Protein AF-A0A482Z774-F1 (afdb_monomer_lite)

Secondary structure (DSSP, 8-state):
-HHHHHHHHHHHHHHHHHHHTTSSS-S------PPTTEEPTT-B--TTTPEESSTTEEEEESSSSSSEEEEE---

Foldseek 3Di:
DVVVVVVVVVVVVVVVVVVVVVPPDDDPPVVLVFPVQAAEFFGDDAAPPHHHRDPQWHWDADPDRPRIGTDGDDD

Organism: NCBI:txid489260

Radius of gyration: 22.71 Å; chains: 1; bounding box: 21×25×73 Å

pLDDT: mean 72.15, std 15.59, range [41.94, 91.88]

Structure (mmCIF, N/CA/C/O backbone):
data_AF-A0A482Z774-F1
#
_entry.id   AF-A0A482Z774-F1
#
loop_
_atom_site.group_PDB
_atom_site.id
_atom_site.type_symbol
_atom_site.label_atom_id
_atom_site.label_alt_id
_atom_site.label_comp_id
_atom_site.label_asym_id
_atom_site.label_entity_id
_atom_site.label_seq_id
_atom_site.pdbx_PDB_ins_code
_atom_site.Cartn_x
_atom_site.Cartn_y
_atom_site.Cartn_z
_atom_site.occupancy
_atom_site.B_iso_or_equiv
_atom_site.auth_seq_id
_atom_site.auth_comp_id
_atom_site.auth_asym_id
_atom_site.auth_atom_id
_atom_site.pdbx_PDB_model_num
ATOM 1 N N . MET A 1 1 ? 0.877 11.501 57.087 1.00 56.97 1 MET A N 1
ATOM 2 C CA . MET A 1 1 ? 0.655 12.551 56.067 1.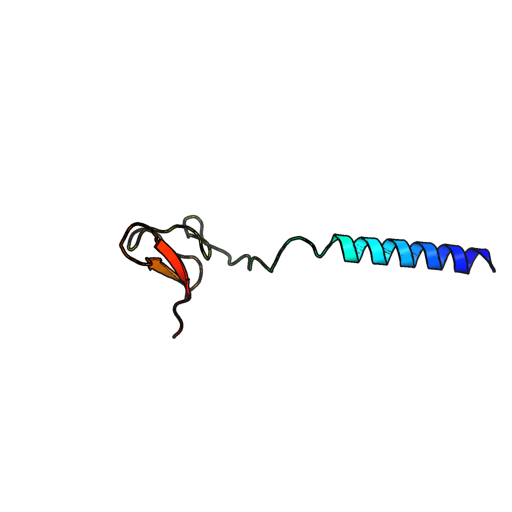00 56.97 1 MET A CA 1
ATOM 3 C C . MET A 1 1 ? 1.761 12.619 55.011 1.00 56.97 1 MET A C 1
ATOM 5 O O . MET A 1 1 ? 1.431 12.647 53.838 1.00 56.97 1 MET A O 1
ATOM 9 N N . GLN A 1 2 ? 3.051 12.583 55.374 1.00 56.50 2 GLN A N 1
ATOM 10 C CA . GLN A 1 2 ? 4.174 12.744 54.425 1.00 56.50 2 GLN A CA 1
ATOM 11 C C . GLN A 1 2 ? 4.296 11.620 53.370 1.00 56.50 2 GLN A C 1
ATOM 13 O O . GLN A 1 2 ? 4.635 11.882 52.222 1.00 56.50 2 GLN A O 1
ATOM 18 N N . TRP A 1 3 ? 3.934 10.382 53.725 1.00 60.34 3 TRP A N 1
ATOM 19 C CA . TRP A 1 3 ? 3.989 9.215 52.828 1.00 60.34 3 TRP A CA 1
ATOM 20 C C . TRP A 1 3 ? 2.973 9.246 51.680 1.00 60.34 3 TRP A C 1
ATOM 22 O O . TRP A 1 3 ? 3.226 8.682 50.620 1.00 60.34 3 TRP A O 1
ATOM 32 N N . VAL A 1 4 ? 1.844 9.939 51.866 1.00 67.31 4 VAL A N 1
ATOM 33 C CA . VAL A 1 4 ? 0.785 10.042 50.847 1.00 67.31 4 VAL A CA 1
ATOM 34 C C . VAL A 1 4 ? 1.267 10.874 49.660 1.00 67.31 4 VAL A C 1
ATOM 36 O O . VAL A 1 4 ? 1.043 10.499 48.516 1.00 67.31 4 VAL A O 1
ATOM 39 N N . ALA A 1 5 ? 1.994 11.962 49.929 1.00 68.44 5 ALA A N 1
ATOM 40 C CA . ALA A 1 5 ? 2.551 12.823 48.889 1.00 68.44 5 ALA A CA 1
ATOM 41 C C . ALA A 1 5 ? 3.619 12.100 48.053 1.00 68.44 5 ALA A C 1
ATOM 43 O O . ALA A 1 5 ? 3.657 12.259 46.837 1.00 68.44 5 ALA A O 1
ATOM 44 N N . VAL A 1 6 ? 4.444 11.261 48.692 1.00 70.62 6 VAL A N 1
ATOM 45 C CA . VAL A 1 6 ? 5.477 10.466 48.007 1.00 70.62 6 VAL A CA 1
ATOM 46 C C . VAL A 1 6 ? 4.843 9.393 47.123 1.00 70.62 6 VAL A C 1
ATOM 48 O O . VAL A 1 6 ? 5.242 9.231 45.973 1.00 70.62 6 VAL A O 1
ATOM 51 N N . ALA A 1 7 ? 3.813 8.705 47.622 1.00 71.31 7 ALA A N 1
ATOM 52 C CA . ALA A 1 7 ? 3.071 7.727 46.833 1.00 71.31 7 ALA A CA 1
ATOM 53 C C . ALA A 1 7 ? 2.375 8.379 45.626 1.00 71.31 7 ALA A C 1
ATOM 55 O O . ALA A 1 7 ? 2.428 7.841 44.524 1.00 71.31 7 ALA A O 1
ATOM 56 N N . PHE A 1 8 ? 1.785 9.563 45.810 1.00 72.44 8 PHE A N 1
ATOM 57 C CA . PHE A 1 8 ? 1.122 10.297 44.733 1.00 72.44 8 PHE A CA 1
ATOM 58 C C . PHE A 1 8 ? 2.109 10.743 43.643 1.00 72.44 8 PHE A C 1
ATOM 60 O O . PHE A 1 8 ? 1.846 10.559 42.458 1.00 72.44 8 PHE A O 1
ATOM 67 N N . LEU A 1 9 ? 3.287 11.241 44.036 1.00 73.56 9 LEU A N 1
ATOM 68 C CA . LEU A 1 9 ? 4.366 11.601 43.110 1.00 73.56 9 LEU A CA 1
ATOM 69 C C . LEU A 1 9 ? 4.861 10.404 42.286 1.00 73.56 9 LEU A C 1
ATOM 71 O O . LEU A 1 9 ? 5.069 10.540 41.083 1.00 73.56 9 LEU A O 1
ATOM 75 N N . LEU A 1 10 ? 5.008 9.229 42.905 1.00 71.25 10 LEU A N 1
ATOM 76 C CA . LEU A 1 10 ? 5.430 8.007 42.210 1.00 71.25 10 LEU A CA 1
ATOM 77 C C . LEU A 1 10 ? 4.375 7.509 41.209 1.00 71.25 10 LEU A C 1
ATOM 79 O O . LEU A 1 10 ? 4.725 7.055 40.118 1.00 71.25 10 LEU A O 1
ATOM 83 N N . VAL A 1 11 ? 3.086 7.638 41.539 1.00 70.56 11 VAL A N 1
ATOM 84 C CA . VAL A 1 11 ? 1.990 7.321 40.607 1.00 70.56 11 VAL A CA 1
ATOM 85 C C . VAL A 1 11 ? 1.980 8.294 39.423 1.00 70.56 11 VAL A C 1
ATOM 87 O O . VAL A 1 11 ? 1.867 7.859 38.282 1.00 70.56 11 VAL A O 1
ATOM 90 N N . CYS A 1 12 ? 2.173 9.595 39.653 1.00 68.19 12 CYS A N 1
ATOM 91 C CA . CYS A 1 12 ? 2.255 10.570 38.561 1.00 68.19 12 CYS A CA 1
ATOM 92 C C . CYS A 1 12 ? 3.473 10.336 37.652 1.00 68.19 12 CYS A C 1
ATOM 94 O O . CYS A 1 12 ? 3.340 10.430 36.434 1.00 68.19 12 CYS A O 1
ATOM 96 N N . LEU A 1 13 ? 4.637 9.993 38.219 1.00 62.69 13 LEU A N 1
ATOM 97 C CA . LEU A 1 13 ? 5.831 9.675 37.428 1.00 62.69 13 LEU A CA 1
ATOM 98 C C . LEU A 1 13 ? 5.635 8.420 36.565 1.00 62.69 13 LEU A C 1
ATOM 100 O O . LEU A 1 13 ? 6.048 8.406 35.411 1.00 62.69 13 LEU A O 1
ATOM 104 N N . THR A 1 14 ? 5.001 7.374 37.099 1.00 61.56 14 THR A N 1
ATOM 105 C CA . THR A 1 14 ? 4.741 6.140 36.333 1.00 61.56 14 THR A CA 1
ATOM 106 C C . THR A 1 14 ? 3.707 6.343 35.226 1.00 61.56 14 THR A C 1
ATOM 108 O O . THR A 1 14 ? 3.871 5.774 34.149 1.00 61.56 14 THR A O 1
ATOM 111 N N . LEU A 1 15 ? 2.697 7.196 35.442 1.00 58.41 15 LEU A N 1
ATOM 112 C CA . LEU A 1 15 ? 1.742 7.583 34.397 1.00 58.41 15 LEU A CA 1
ATOM 113 C C . LEU A 1 15 ? 2.411 8.379 33.266 1.00 58.41 15 LEU A C 1
ATOM 115 O O . LEU A 1 15 ? 2.165 8.091 32.100 1.00 58.41 15 LEU A O 1
ATOM 119 N N . ALA A 1 16 ? 3.287 9.334 33.597 1.00 58.75 16 ALA A N 1
ATOM 120 C CA . ALA A 1 16 ? 3.993 10.139 32.598 1.00 58.75 16 ALA A CA 1
ATOM 121 C C . ALA A 1 16 ? 4.908 9.284 31.700 1.00 58.75 16 ALA A C 1
ATOM 123 O O . ALA A 1 16 ? 4.902 9.438 30.483 1.00 58.75 16 ALA A O 1
ATOM 124 N N . VAL A 1 17 ? 5.633 8.320 32.282 1.00 57.59 17 VAL A N 1
ATOM 125 C CA . VAL A 1 17 ? 6.523 7.418 31.525 1.00 57.59 17 VAL A CA 1
ATOM 126 C C . VAL A 1 17 ? 5.740 6.451 30.627 1.00 57.59 17 VAL A C 1
ATOM 128 O O . VAL A 1 17 ? 6.245 6.050 29.575 1.00 57.59 17 VAL A O 1
ATOM 131 N N . ALA A 1 18 ? 4.514 6.080 31.012 1.00 56.22 18 ALA A N 1
ATOM 132 C CA . ALA A 1 18 ? 3.642 5.257 30.177 1.00 56.22 18 ALA A CA 1
ATOM 133 C C . ALA A 1 18 ? 3.130 6.027 28.947 1.00 56.22 18 ALA A C 1
ATOM 135 O O . ALA A 1 18 ? 3.100 5.457 27.860 1.00 56.22 18 ALA A O 1
ATOM 136 N N . GLU A 1 19 ? 2.796 7.311 29.095 1.00 53.00 19 GLU A N 1
ATOM 137 C CA . GLU A 1 19 ? 2.364 8.168 27.979 1.00 53.00 19 GLU A CA 1
ATOM 138 C C . GLU A 1 19 ? 3.526 8.451 27.006 1.00 53.00 19 GLU A C 1
ATOM 140 O O . GLU A 1 19 ? 3.348 8.349 25.795 1.00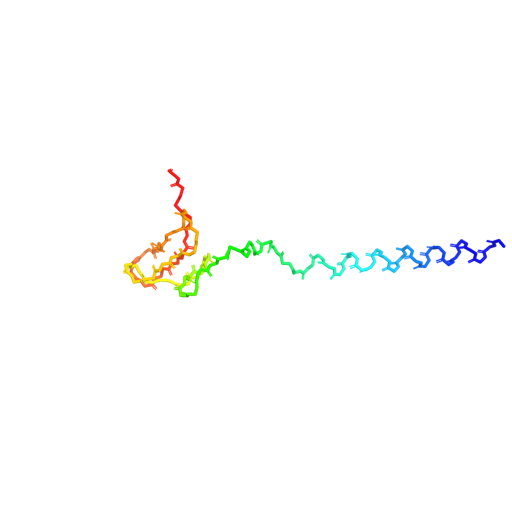 53.00 19 GLU A O 1
ATOM 145 N N . GLU A 1 20 ? 4.746 8.700 27.504 1.00 46.31 20 GLU A N 1
ATOM 146 C CA . GLU A 1 20 ? 5.917 8.939 26.638 1.00 46.31 20 GLU A CA 1
ATOM 147 C C . GLU A 1 20 ? 6.387 7.687 25.869 1.00 46.31 20 GLU A C 1
ATOM 149 O O . GLU A 1 20 ? 7.006 7.812 24.813 1.00 46.31 20 GLU A O 1
ATOM 154 N N . ASN A 1 21 ? 6.073 6.475 26.346 1.00 47.84 21 ASN A N 1
ATOM 155 C CA . ASN A 1 21 ? 6.380 5.222 25.635 1.00 47.84 21 ASN A CA 1
ATOM 156 C C . ASN A 1 21 ? 5.241 4.725 24.724 1.00 47.84 21 ASN A C 1
ATOM 158 O O . ASN A 1 21 ? 5.408 3.705 24.055 1.00 47.84 21 ASN A O 1
ATOM 162 N N . LEU A 1 22 ? 4.099 5.419 24.677 1.00 46.94 22 LEU A N 1
ATOM 163 C CA . LEU A 1 22 ? 2.964 5.067 23.813 1.00 46.94 22 LEU A CA 1
ATOM 164 C C . LEU A 1 22 ? 2.901 5.885 22.515 1.00 46.94 22 LEU A C 1
ATOM 166 O O . LEU A 1 22 ? 2.130 5.531 21.625 1.00 46.94 22 LEU A O 1
ATOM 170 N N . ASP A 1 23 ? 3.740 6.912 22.361 1.00 49.09 23 ASP A N 1
ATOM 171 C CA . ASP A 1 23 ? 3.686 7.831 21.212 1.00 49.09 23 ASP A CA 1
ATOM 172 C C . ASP A 1 23 ? 4.796 7.600 20.166 1.00 49.09 23 ASP A C 1
ATOM 174 O O . ASP A 1 23 ? 5.094 8.458 19.338 1.00 49.09 23 ASP A O 1
ATOM 178 N N . MET A 1 24 ? 5.422 6.418 20.163 1.00 48.75 24 MET A N 1
ATOM 179 C CA . MET A 1 24 ? 6.449 6.056 19.175 1.00 48.75 24 MET A CA 1
ATOM 180 C C . MET A 1 24 ? 6.118 4.760 18.431 1.00 48.75 24 MET A C 1
ATOM 182 O O . MET A 1 24 ? 6.941 3.867 18.332 1.00 48.75 24 MET A O 1
ATOM 186 N N . GLU A 1 25 ? 4.892 4.653 17.929 1.00 49.28 25 GLU A N 1
ATOM 187 C CA . GLU A 1 25 ? 4.479 3.895 16.735 1.00 49.28 25 GLU A CA 1
ATOM 188 C C . GLU A 1 25 ? 2.953 3.969 16.72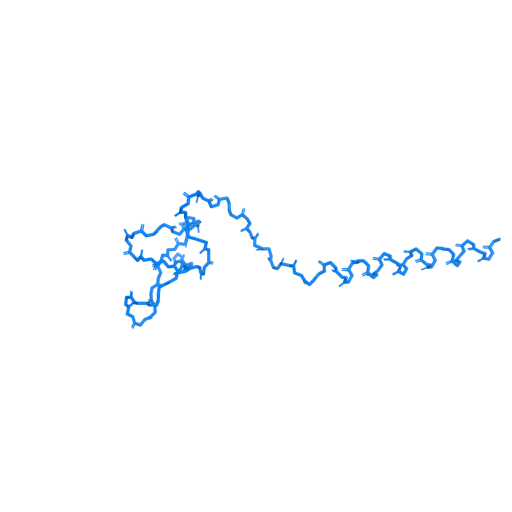7 1.00 49.28 25 GLU A C 1
ATOM 190 O O . GLU A 1 25 ? 2.253 3.213 17.389 1.00 49.28 25 GLU A O 1
ATOM 195 N N . THR A 1 26 ? 2.339 4.894 16.012 1.00 45.81 26 THR A N 1
ATOM 196 C CA . THR A 1 26 ? 1.873 4.602 14.658 1.00 45.81 26 THR A CA 1
ATOM 197 C C . THR A 1 26 ? 1.132 5.868 14.260 1.00 45.81 26 THR A C 1
ATOM 199 O O . THR A 1 26 ? 0.047 6.126 14.782 1.00 45.81 26 THR A O 1
ATOM 202 N N . ALA A 1 27 ? 1.692 6.673 13.343 1.00 46.28 27 ALA A N 1
ATOM 203 C CA . ALA A 1 27 ? 0.886 7.603 12.540 1.00 46.28 27 ALA A CA 1
ATOM 204 C C . ALA A 1 27 ? -0.425 6.892 12.226 1.00 46.28 27 ALA A C 1
ATOM 206 O O . ALA A 1 27 ? -0.292 5.724 11.866 1.00 46.28 27 ALA A O 1
ATOM 207 N N . PRO A 1 28 ? -1.626 7.489 12.377 1.00 41.94 28 PRO A N 1
ATOM 208 C CA . PRO A 1 28 ? -2.866 6.753 12.211 1.00 41.94 28 PRO A CA 1
ATOM 209 C C . PRO A 1 28 ? -2.797 6.098 10.840 1.00 41.94 28 PRO A C 1
ATOM 211 O O . PRO A 1 28 ? -3.052 6.735 9.816 1.00 41.94 28 PRO A O 1
ATOM 214 N N . GLN A 1 29 ? -2.417 4.817 10.802 1.00 45.59 29 GLN A N 1
ATOM 215 C CA . GLN A 1 29 ? -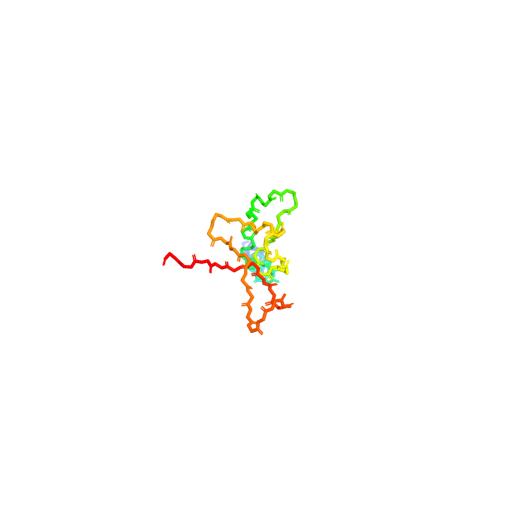2.749 3.954 9.711 1.00 45.59 29 GLN A CA 1
ATOM 216 C C . GLN A 1 29 ? -4.226 3.886 9.948 1.00 45.59 29 GLN A C 1
ATOM 218 O O . GLN A 1 29 ? -4.699 3.090 10.757 1.00 45.59 29 GLN A O 1
ATOM 223 N N . GLN A 1 30 ? -4.915 4.860 9.344 1.00 47.38 30 GLN A N 1
ATOM 224 C CA . GLN A 1 30 ? -6.306 4.783 9.030 1.00 47.38 30 GLN A CA 1
ATOM 225 C C . GLN A 1 30 ? -6.416 3.350 8.576 1.00 47.38 30 GLN A C 1
ATOM 227 O O . GLN A 1 30 ? -5.884 2.961 7.532 1.00 47.38 30 GLN A O 1
ATOM 232 N N . ARG A 1 31 ? -6.961 2.526 9.463 1.00 47.97 31 ARG A N 1
ATOM 233 C CA . ARG A 1 31 ? -7.390 1.194 9.136 1.00 47.97 31 ARG A CA 1
ATOM 234 C C . ARG A 1 31 ? -8.608 1.482 8.279 1.00 47.97 31 ARG A C 1
ATOM 236 O O . ARG A 1 31 ? -9.734 1.361 8.725 1.00 47.97 31 ARG A O 1
ATOM 243 N N . GLU A 1 32 ? -8.357 2.045 7.095 1.00 55.97 32 GLU A N 1
ATOM 244 C CA . GLU A 1 32 ? -9.270 2.007 5.990 1.00 55.97 32 GLU A CA 1
ATOM 245 C C . GLU A 1 32 ? -9.586 0.520 5.927 1.00 55.97 32 GLU A C 1
ATOM 247 O O . GLU A 1 32 ? -8.665 -0.306 5.877 1.00 55.97 32 GLU A O 1
ATOM 252 N N . ASP A 1 33 ? -10.858 0.175 6.114 1.00 67.56 33 ASP A N 1
ATOM 253 C CA . ASP A 1 33 ? -11.369 -1.177 5.942 1.00 67.56 33 ASP A CA 1
ATOM 254 C C . ASP A 1 33 ? -11.150 -1.569 4.477 1.00 67.56 33 ASP A C 1
ATOM 256 O O . ASP A 1 33 ? -12.061 -1.559 3.648 1.00 67.56 33 ASP A O 1
ATOM 260 N N . CYS A 1 34 ? -9.893 -1.836 4.132 1.00 73.69 34 CYS A N 1
ATOM 261 C CA . CYS A 1 34 ? -9.479 -2.250 2.817 1.00 73.69 34 CYS A CA 1
ATOM 262 C C . CYS A 1 34 ? -10.068 -3.626 2.615 1.00 73.69 34 CYS A C 1
ATOM 264 O O . CYS A 1 34 ? -9.861 -4.541 3.426 1.00 73.69 34 CYS A O 1
ATOM 266 N N . LYS A 1 35 ? -10.822 -3.780 1.533 1.00 81.25 35 LYS A N 1
ATOM 267 C CA . LYS A 1 35 ? -11.376 -5.087 1.209 1.00 81.25 35 LYS A CA 1
ATOM 268 C C . LYS A 1 35 ? -10.224 -6.049 0.953 1.00 81.25 35 LYS A C 1
ATOM 270 O O . LYS A 1 35 ? -9.150 -5.668 0.487 1.00 81.25 35 LYS A O 1
ATOM 275 N N . LYS A 1 36 ? -10.446 -7.326 1.258 1.00 80.38 36 LYS A N 1
ATOM 276 C CA . LYS A 1 36 ? -9.473 -8.378 0.962 1.00 80.38 36 LYS A CA 1
ATOM 277 C C . LYS A 1 36 ? -9.122 -8.326 -0.533 1.00 80.38 36 LYS A C 1
ATOM 279 O O . LYS A 1 36 ? -10.012 -8.477 -1.365 1.00 80.38 36 LYS A O 1
ATOM 284 N N . GLY A 1 37 ? -7.844 -8.108 -0.846 1.00 83.44 37 GLY A N 1
ATOM 285 C CA . GLY A 1 37 ? -7.343 -7.955 -2.218 1.00 83.44 37 GLY A CA 1
ATOM 286 C C . GLY A 1 37 ? -7.143 -6.509 -2.689 1.00 83.44 37 GLY A C 1
ATOM 287 O O . GLY A 1 37 ? -6.679 -6.318 -3.805 1.00 83.44 37 GLY A O 1
ATOM 288 N N . GLU A 1 38 ? -7.458 -5.497 -1.874 1.00 89.31 38 GLU A N 1
ATOM 289 C CA . GLU A 1 38 ? -7.100 -4.105 -2.171 1.00 89.31 38 GLU A CA 1
ATOM 290 C C . GLU A 1 38 ? -5.691 -3.762 -1.667 1.00 89.31 38 GLU A C 1
ATOM 292 O O . GLU A 1 38 ? -5.264 -4.183 -0.587 1.00 89.31 38 GLU A O 1
ATOM 297 N N . VAL A 1 39 ? -4.977 -2.950 -2.444 1.00 88.56 39 VAL A N 1
ATOM 298 C CA . VAL A 1 39 ? -3.642 -2.450 -2.116 1.00 88.56 39 VAL A CA 1
ATOM 299 C C . VAL A 1 39 ? -3.771 -1.209 -1.237 1.00 88.56 39 VAL A C 1
ATOM 301 O O . VAL A 1 39 ? -4.450 -0.242 -1.586 1.00 88.56 39 VAL A O 1
ATOM 304 N N . LYS A 1 40 ? -3.108 -1.222 -0.080 1.00 88.75 40 LYS A N 1
ATOM 305 C CA . LYS A 1 40 ? -3.093 -0.084 0.849 1.00 88.75 40 LYS A CA 1
ATOM 306 C C . LYS A 1 40 ? -2.407 1.142 0.242 1.00 88.75 40 LYS A C 1
ATOM 308 O O . LYS A 1 40 ? -1.625 1.044 -0.703 1.00 88.75 40 LYS A O 1
ATOM 313 N N . TRP A 1 41 ? -2.659 2.301 0.841 1.00 87.00 41 TRP A N 1
ATOM 314 C CA . TRP A 1 41 ? -1.938 3.535 0.545 1.00 87.00 41 TRP A CA 1
ATOM 315 C C . TRP A 1 41 ? -0.417 3.328 0.453 1.00 87.00 41 TRP A C 1
ATOM 317 O O . TRP A 1 41 ? 0.179 2.683 1.314 1.00 87.00 41 TRP A O 1
ATOM 327 N N . ASN A 1 42 ? 0.206 3.898 -0.581 1.00 87.44 42 ASN A N 1
ATOM 328 C CA . ASN A 1 42 ? 1.636 3.793 -0.891 1.00 87.44 42 ASN A CA 1
ATOM 329 C C . ASN A 1 42 ? 2.158 2.360 -1.141 1.00 87.44 42 ASN A C 1
ATOM 331 O O . ASN A 1 42 ? 3.358 2.174 -1.332 1.00 87.44 42 ASN A O 1
ATOM 335 N N . GLY A 1 43 ? 1.280 1.353 -1.172 1.00 88.44 43 GLY A N 1
ATOM 336 C CA . GLY A 1 43 ? 1.620 -0.002 -1.591 1.00 88.44 43 GLY A CA 1
ATOM 337 C C . GLY A 1 43 ? 1.882 -0.075 -3.093 1.00 88.44 43 GLY A C 1
ATOM 338 O O . GLY A 1 43 ? 1.357 0.734 -3.863 1.00 88.44 43 GLY A O 1
ATOM 339 N N . HIS A 1 44 ? 2.699 -1.047 -3.497 1.00 91.06 44 HIS A N 1
ATOM 340 C CA . HIS A 1 44 ? 2.944 -1.347 -4.905 1.00 91.06 44 HIS A CA 1
ATOM 341 C C . HIS A 1 44 ? 1.665 -1.854 -5.577 1.00 91.06 44 HIS A C 1
ATOM 343 O O . HIS A 1 44 ? 0.931 -2.637 -4.977 1.00 91.06 44 HIS A O 1
ATOM 349 N N . CYS A 1 45 ? 1.405 -1.399 -6.798 1.00 89.50 45 CYS A N 1
ATOM 350 C CA . CYS A 1 45 ? 0.211 -1.757 -7.555 1.00 89.50 45 CYS A CA 1
ATOM 351 C C . CYS A 1 45 ? 0.514 -1.835 -9.050 1.00 89.50 4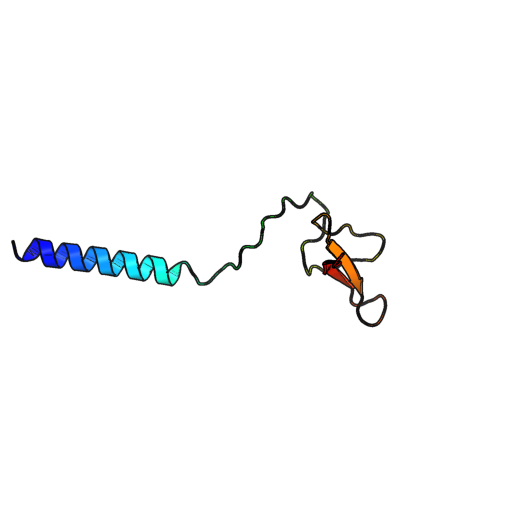5 CYS A C 1
ATOM 353 O O . CYS A 1 45 ? 1.354 -1.090 -9.550 1.00 89.50 45 CYS A O 1
ATOM 355 N N . GLU A 1 46 ? -0.228 -2.660 -9.774 1.00 90.06 46 GLU A N 1
ATOM 356 C CA . GLU A 1 46 ? -0.210 -2.728 -11.229 1.00 90.06 46 GLU A CA 1
ATOM 357 C C . GLU A 1 46 ? -1.435 -2.008 -11.821 1.00 90.06 46 GLU A C 1
ATOM 359 O O . GLU A 1 46 ? -2.591 -2.268 -11.461 1.00 90.06 46 GLU A O 1
ATOM 364 N N . VAL A 1 47 ? -1.193 -1.055 -12.729 1.00 85.75 47 VAL A N 1
ATOM 365 C CA . VAL A 1 47 ? -2.252 -0.224 -13.322 1.00 85.75 47 VAL A CA 1
ATOM 366 C C . VAL A 1 47 ? -3.206 -1.088 -14.144 1.00 85.75 47 VAL A C 1
ATOM 368 O O . VAL A 1 47 ? -2.817 -1.689 -15.138 1.00 85.75 47 VAL A O 1
ATOM 371 N N . GLY A 1 48 ? -4.483 -1.097 -13.757 1.00 82.62 48 GLY A N 1
ATOM 372 C CA . GLY A 1 48 ? -5.536 -1.855 -14.442 1.00 82.62 48 GLY A CA 1
ATOM 373 C C . GLY A 1 48 ? -5.777 -3.258 -13.879 1.00 82.62 48 GLY A C 1
ATOM 374 O O . GLY A 1 48 ? -6.786 -3.866 -14.231 1.00 82.62 48 GLY A O 1
ATOM 375 N N . VAL A 1 49 ? -4.920 -3.729 -12.970 1.00 87.19 49 VAL A N 1
ATOM 376 C CA . VAL A 1 49 ? -5.070 -5.019 -12.281 1.00 87.19 49 VAL A CA 1
ATOM 377 C C . VAL A 1 49 ? -5.439 -4.797 -10.820 1.00 87.19 49 VAL A C 1
ATOM 379 O O . VAL A 1 49 ? -6.486 -5.263 -10.363 1.00 87.19 49 VAL A O 1
ATOM 382 N N . ASP A 1 50 ? -4.632 -4.015 -10.106 1.00 87.69 50 ASP A N 1
ATOM 383 C CA . ASP A 1 50 ? -4.816 -3.803 -8.677 1.00 87.69 50 ASP A CA 1
ATOM 384 C C . ASP A 1 50 ? -5.808 -2.679 -8.375 1.00 87.69 50 ASP A C 1
ATOM 386 O O . ASP A 1 50 ? -5.819 -1.610 -9.000 1.00 87.69 50 ASP A O 1
ATOM 390 N N . LYS A 1 51 ? -6.630 -2.896 -7.344 1.00 88.31 51 LYS A N 1
ATOM 391 C CA .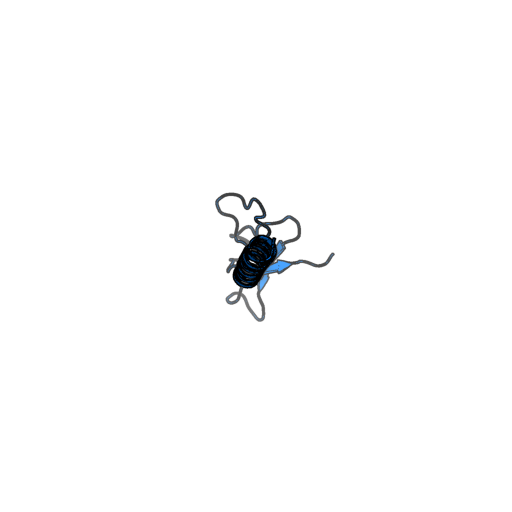 LYS A 1 51 ? -7.493 -1.859 -6.772 1.00 88.31 51 LYS A CA 1
ATOM 392 C C . LYS A 1 51 ? -6.849 -1.287 -5.524 1.00 88.31 51 LYS A C 1
ATOM 394 O O . LYS A 1 51 ? -6.570 -2.012 -4.577 1.00 88.31 51 LYS A O 1
ATOM 399 N N . CYS A 1 52 ? -6.652 0.024 -5.515 1.00 89.12 52 CYS A N 1
ATOM 400 C CA . CYS A 1 52 ? -6.200 0.726 -4.326 1.00 89.12 52 CYS A CA 1
ATOM 401 C C . CYS A 1 52 ? -7.347 0.904 -3.332 1.00 89.12 52 CYS A C 1
ATOM 403 O O . CYS A 1 52 ? -8.477 1.206 -3.714 1.00 89.12 52 CYS A O 1
ATOM 405 N N . CYS A 1 53 ? -7.023 0.750 -2.058 1.00 88.12 53 CYS A N 1
ATOM 406 C CA . CYS A 1 53 ? -7.919 1.002 -0.949 1.00 88.12 53 CYS A CA 1
ATOM 407 C C . CYS A 1 53 ? -8.214 2.504 -0.825 1.00 88.12 53 CYS A C 1
ATOM 409 O O . CYS A 1 53 ? -7.296 3.323 -0.876 1.00 88.12 53 CYS A O 1
ATOM 411 N N . GLY A 1 54 ? -9.495 2.856 -0.681 1.00 83.06 54 GLY A N 1
ATOM 412 C CA . GLY A 1 54 ? -9.969 4.239 -0.572 1.00 83.06 54 GLY A CA 1
ATOM 413 C C . GLY A 1 54 ? -10.507 4.819 -1.889 1.00 83.06 54 GLY A C 1
ATOM 414 O O . GLY A 1 54 ? -9.947 4.641 -2.967 1.00 83.06 54 GLY A O 1
ATOM 415 N N . ARG A 1 55 ? -11.621 5.565 -1.820 1.00 80.88 55 ARG A N 1
ATOM 416 C CA . ARG A 1 55 ? -12.343 6.068 -3.016 1.00 80.88 55 ARG A CA 1
ATOM 417 C C . ARG A 1 55 ? -11.531 7.032 -3.888 1.00 80.88 55 ARG A C 1
ATOM 419 O O . ARG A 1 55 ? -11.752 7.087 -5.094 1.00 80.88 55 ARG A O 1
ATOM 426 N N . CYS A 1 56 ? -10.613 7.786 -3.286 1.00 82.81 56 CYS A N 1
ATOM 427 C CA . CYS A 1 56 ? -9.800 8.795 -3.975 1.00 82.81 56 CYS A CA 1
ATOM 428 C C . CYS A 1 56 ? -8.343 8.347 -4.184 1.00 82.81 56 CYS A C 1
ATOM 430 O O . CYS A 1 56 ? -7.474 9.172 -4.485 1.00 82.81 56 CYS A O 1
ATOM 432 N N . VAL A 1 57 ? -8.057 7.054 -4.011 1.00 87.12 57 VAL A N 1
ATOM 433 C CA . VAL A 1 57 ? -6.722 6.478 -4.186 1.00 87.12 57 VAL A CA 1
ATOM 434 C C . VAL A 1 57 ? -6.703 5.680 -5.484 1.00 87.12 57 VAL A C 1
ATOM 436 O O . VAL A 1 57 ? -7.592 4.877 -5.756 1.00 87.12 57 VAL A O 1
ATOM 439 N N . ARG A 1 58 ? -5.697 5.922 -6.322 1.00 88.88 58 ARG A N 1
ATOM 440 C CA . ARG A 1 58 ? -5.500 5.203 -7.584 1.00 88.88 58 ARG A CA 1
ATOM 441 C C . ARG A 1 58 ? -4.048 4.797 -7.737 1.00 88.88 58 ARG A C 1
ATOM 443 O O . ARG A 1 58 ? -3.156 5.457 -7.205 1.00 88.88 58 ARG A O 1
ATOM 450 N N . CYS A 1 59 ? -3.827 3.731 -8.497 1.00 90.00 59 CYS A N 1
ATOM 451 C CA . CYS A 1 59 ? -2.486 3.321 -8.862 1.00 90.00 59 CYS A CA 1
ATOM 452 C C . CYS A 1 59 ? -1.877 4.377 -9.790 1.00 90.00 59 CYS A C 1
ATOM 454 O O . CYS A 1 59 ? -2.463 4.708 -10.824 1.00 90.00 59 CYS A O 1
ATOM 456 N N . LYS A 1 60 ? -0.738 4.949 -9.396 1.00 88.88 60 LYS A N 1
ATOM 457 C CA . LYS A 1 60 ? -0.003 5.949 -10.174 1.00 88.88 60 LYS A CA 1
ATOM 458 C C . LYS A 1 60 ? 1.444 5.521 -10.313 1.00 88.88 60 LYS A C 1
ATOM 460 O O . LYS A 1 60 ? 2.082 5.175 -9.324 1.00 88.88 60 LYS A O 1
ATOM 465 N N . CYS A 1 61 ? 1.973 5.631 -11.523 1.00 89.06 61 CYS A N 1
ATOM 466 C CA . CYS A 1 61 ? 3.367 5.333 -11.803 1.00 89.06 61 CYS A CA 1
ATOM 467 C C . CYS A 1 61 ? 4.167 6.615 -12.017 1.00 89.06 61 CYS A C 1
ATOM 469 O O . CYS A 1 61 ? 3.711 7.537 -12.697 1.00 89.06 61 CYS A O 1
ATOM 471 N N . ARG A 1 62 ? 5.368 6.686 -11.439 1.00 81.06 62 ARG A N 1
ATOM 472 C CA . ARG A 1 62 ? 6.320 7.771 -11.709 1.00 81.06 62 ARG A CA 1
ATOM 473 C C . ARG A 1 62 ? 7.369 7.277 -12.703 1.00 81.06 62 ARG A C 1
ATOM 475 O O . ARG A 1 62 ? 8.132 6.374 -12.384 1.00 81.06 62 ARG A O 1
ATOM 482 N N . GLY A 1 63 ? 7.423 7.895 -13.885 1.00 73.31 63 GLY A N 1
ATOM 483 C CA . GLY A 1 63 ? 8.516 7.695 -14.846 1.00 73.31 63 GLY A CA 1
ATOM 484 C C . GLY A 1 63 ? 8.473 6.403 -15.673 1.00 73.31 63 GLY A C 1
ATOM 485 O O . GLY A 1 63 ? 9.515 5.971 -16.149 1.00 73.31 63 GLY A O 1
ATOM 486 N N . GLY A 1 64 ? 7.306 5.776 -15.849 1.00 75.56 64 GLY A N 1
ATOM 487 C CA . GLY A 1 64 ? 7.150 4.542 -16.632 1.00 75.56 64 GLY A CA 1
ATOM 488 C C . GLY A 1 64 ? 6.074 3.632 -16.045 1.00 75.56 64 GLY A C 1
ATOM 489 O O . GLY A 1 64 ? 5.249 4.109 -15.275 1.00 75.56 64 GLY A O 1
ATOM 490 N N . ASN A 1 65 ? 6.093 2.337 -16.384 1.00 68.94 65 ASN A N 1
ATOM 491 C CA . ASN A 1 65 ? 5.101 1.350 -15.919 1.00 68.94 65 ASN A CA 1
ATOM 492 C C . ASN A 1 65 ? 5.623 0.394 -14.825 1.00 68.94 65 ASN A C 1
ATOM 494 O O . ASN A 1 65 ? 4.976 -0.594 -14.511 1.00 68.94 65 ASN A O 1
ATOM 498 N N . THR A 1 66 ? 6.816 0.642 -14.276 1.00 71.69 66 THR A N 1
ATOM 499 C CA . THR A 1 66 ? 7.492 -0.280 -13.340 1.00 71.69 66 THR A CA 1
ATOM 500 C C . THR A 1 66 ? 7.493 0.203 -11.892 1.00 71.69 66 THR A C 1
ATOM 502 O O . THR A 1 66 ? 7.612 -0.604 -10.977 1.00 71.69 66 THR A O 1
ATOM 505 N N . ASN A 1 67 ? 7.337 1.509 -11.663 1.00 85.62 67 ASN A N 1
ATOM 506 C CA . ASN A 1 67 ? 7.365 2.118 -10.332 1.00 85.62 67 ASN A CA 1
ATOM 507 C C . ASN A 1 67 ? 6.011 2.753 -10.016 1.00 85.62 67 ASN A C 1
ATOM 509 O O . ASN A 1 67 ? 5.824 3.973 -10.079 1.00 85.62 67 ASN A O 1
ATOM 513 N N . CYS A 1 68 ? 5.052 1.877 -9.739 1.00 89.75 68 CYS A N 1
ATOM 514 C CA . CYS A 1 68 ? 3.653 2.202 -9.530 1.00 89.75 68 CYS A CA 1
ATOM 515 C C . CYS A 1 68 ? 3.266 1.993 -8.064 1.00 89.75 68 CYS A C 1
ATOM 517 O O . CYS A 1 68 ? 3.623 0.982 -7.454 1.00 89.75 68 CYS A O 1
ATOM 519 N N . SER A 1 69 ? 2.552 2.962 -7.493 1.00 91.88 69 SER A N 1
ATOM 520 C CA . SER A 1 69 ? 2.024 2.863 -6.135 1.00 91.88 69 SER A CA 1
ATOM 521 C C . SER A 1 69 ? 0.655 3.519 -5.982 1.00 91.88 69 SER A C 1
ATOM 523 O O . SER A 1 69 ? 0.258 4.409 -6.745 1.00 91.88 69 SER A O 1
ATOM 525 N N . CYS A 1 70 ? -0.096 3.057 -4.987 1.00 90.25 70 CYS A N 1
ATOM 526 C CA . CYS A 1 70 ? -1.397 3.613 -4.650 1.00 90.25 70 CYS A CA 1
ATOM 527 C C . CYS A 1 70 ? -1.243 5.009 -4.047 1.00 90.25 70 CYS A C 1
ATOM 529 O O . CYS A 1 70 ? -0.741 5.170 -2.934 1.00 90.25 70 CYS A O 1
ATOM 531 N N . SER A 1 71 ? -1.689 6.028 -4.781 1.00 88.62 71 SER A N 1
ATOM 532 C CA . SER A 1 71 ? -1.526 7.433 -4.415 1.00 88.62 71 SER A CA 1
ATOM 533 C C . SER A 1 71 ? -2.823 8.227 -4.594 1.00 88.62 71 SER A C 1
ATOM 535 O O . SER A 1 71 ? -3.731 7.838 -5.333 1.00 88.62 71 SER A O 1
ATOM 537 N N . LYS A 1 72 ? -2.932 9.363 -3.896 1.00 83.81 72 LYS A N 1
ATOM 538 C CA . LYS A 1 72 ? -4.150 10.180 -3.853 1.00 83.81 72 LYS A CA 1
ATOM 539 C C . LYS A 1 72 ? -4.231 10.862 -5.198 1.00 83.81 72 LYS A C 1
ATOM 541 O O . LYS A 1 72 ? -3.252 11.383 -5.749 1.00 83.81 72 LYS A O 1
ATOM 546 N N . THR A 1 73 ? -5.427 10.854 -5.742 1.00 73.50 73 THR A N 1
ATOM 547 C CA . THR A 1 73 ? -5.757 11.750 -6.834 1.00 73.50 73 THR A CA 1
ATOM 548 C C . THR A 1 73 ? -6.420 12.942 -6.172 1.00 73.50 73 THR A C 1
ATOM 550 O O . THR A 1 73 ? -7.485 12.796 -5.580 1.00 73.50 73 THR A O 1
ATOM 553 N N . LEU A 1 74 ? -5.716 14.079 -6.154 1.00 59.91 74 LEU A N 1
ATOM 554 C CA . LEU A 1 74 ? -6.352 15.356 -5.837 1.00 59.91 74 LEU A CA 1
ATOM 555 C C . LEU A 1 74 ? -7.500 15.560 -6.845 1.00 59.91 74 LEU A C 1
ATOM 557 O O . LEU A 1 74 ? -7.328 15.131 -7.993 1.00 59.91 74 LEU A O 1
ATOM 561 N N . PRO A 1 75 ? -8.653 16.100 -6.412 1.00 56.50 75 PRO A N 1
ATOM 562 C CA . PRO A 1 75 ? -9.766 16.399 -7.310 1.00 56.50 75 PRO A CA 1
ATOM 563 C C . PRO A 1 75 ? -9.354 17.350 -8.437 1.00 56.50 75 PRO A C 1
ATOM 565 O O . PRO A 1 75 ? -8.436 18.174 -8.212 1.00 56.50 75 PRO A O 1
#

Sequence (75 aa):
MQWVAVAFLLVCLTLAVAEENLDMETAPQQREDCKKGEVKWNGHCEVGVDKCCGRCVRCKCRGGNTNCSCSKTLP